Protein AF-A0A3D0QT07-F1 (afdb_monomer_lite)

Secondary structure (DSSP, 8-state):
-EEPTTT--EETT-EEEEETTEEEEESSHHHHHHHHSPBPTTT--B--SS-EEETTEEESSHHHHHTTT-TT-----

Foldseek 3Di:
DDAAPQPRDDDPPWDWDCDPNDIGIHPDPVSVQVPPFDAAPAPRDGQPDDWDDDPRGIHNAPVSVVVVPCVPDHDDD

Radius of gyration: 15.27 Å; chains: 1; bounding box: 30×22×41 Å

pLDDT: mean 95.5, std 4.76, range [64.56, 98.56]

Structure (mmCIF, N/CA/C/O backbone):
data_AF-A0A3D0QT07-F1
#
_entry.id   AF-A0A3D0QT07-F1
#
loop_
_atom_site.group_PDB
_atom_site.id
_atom_site.type_symbol
_atom_site.label_atom_id
_atom_site.label_alt_id
_atom_site.label_comp_id
_atom_site.label_asym_id
_atom_site.label_entity_id
_atom_site.label_seq_id
_atom_site.pdbx_PDB_ins_code
_atom_site.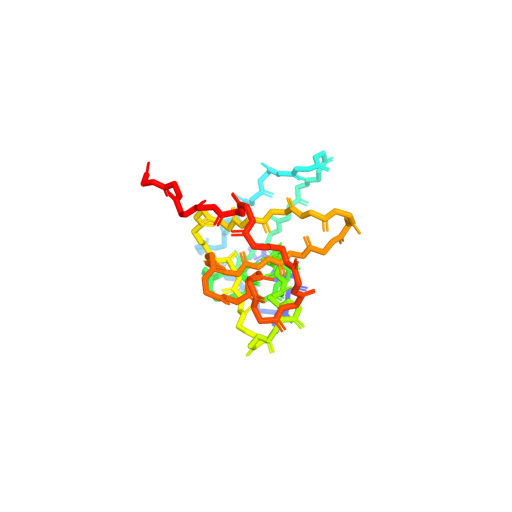Cartn_x
_atom_site.Cartn_y
_atom_site.Cartn_z
_atom_site.occupancy
_atom_site.B_iso_or_equiv
_atom_site.auth_seq_id
_atom_site.auth_comp_id
_atom_site.auth_asym_id
_atom_si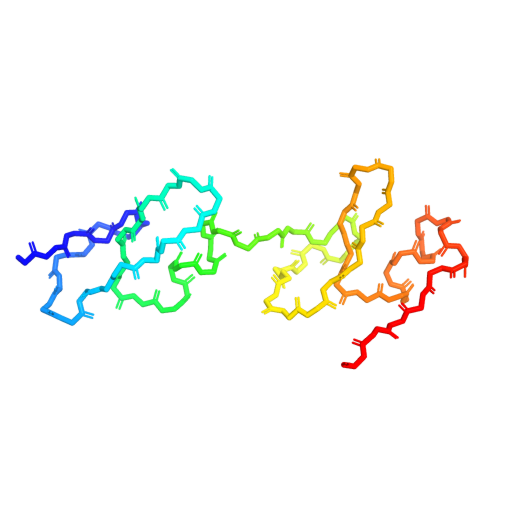te.auth_atom_id
_atom_site.pdbx_PDB_model_num
ATOM 1 N N . MET A 1 1 ? -14.693 -0.954 20.933 1.00 85.06 1 MET A N 1
ATOM 2 C CA . MET A 1 1 ? -14.498 0.222 20.054 1.00 85.06 1 MET A CA 1
ATOM 3 C C . MET A 1 1 ? -14.514 -0.323 18.634 1.00 85.06 1 MET A C 1
ATOM 5 O O . MET A 1 1 ? -15.401 -1.138 18.390 1.00 85.06 1 MET A O 1
ATOM 9 N N . ALA A 1 2 ? -13.646 0.090 17.707 1.00 92.06 2 ALA A N 1
ATOM 10 C CA . ALA A 1 2 ? -13.586 -0.529 16.381 1.00 92.06 2 ALA A CA 1
ATOM 11 C C . ALA A 1 2 ? -12.362 -1.456 16.288 1.00 92.06 2 ALA A C 1
ATOM 13 O O . ALA A 1 2 ? -11.252 -1.053 16.643 1.00 92.06 2 ALA A O 1
ATOM 14 N N . GLU A 1 3 ? -12.571 -2.690 15.827 1.00 98.00 3 GLU A N 1
ATOM 15 C CA . GLU A 1 3 ? -11.527 -3.714 15.724 1.00 98.00 3 GLU A CA 1
ATOM 16 C C . GLU A 1 3 ? -10.665 -3.499 14.474 1.00 98.00 3 GLU A C 1
ATOM 18 O O . GLU A 1 3 ? -11.179 -3.269 13.376 1.00 98.00 3 GLU A O 1
ATOM 23 N N . CYS A 1 4 ? -9.345 -3.571 14.636 1.00 98.31 4 CYS A N 1
ATOM 24 C CA . CYS A 1 4 ? -8.409 -3.480 13.524 1.00 98.31 4 CYS A CA 1
ATOM 25 C C . CYS A 1 4 ? -8.498 -4.716 12.625 1.00 98.31 4 CYS A C 1
ATOM 27 O O . CYS A 1 4 ? -8.263 -5.840 13.065 1.00 98.31 4 CYS A O 1
ATOM 29 N N . GLU A 1 5 ? -8.704 -4.504 11.326 1.00 98.25 5 GLU A N 1
ATOM 30 C CA . GLU A 1 5 ? -8.853 -5.581 10.341 1.00 98.25 5 GLU A CA 1
ATOM 31 C C . GLU A 1 5 ? -7.584 -6.411 10.068 1.00 98.25 5 GLU A C 1
ATOM 33 O O . GLU A 1 5 ? -7.610 -7.312 9.223 1.00 98.25 5 GLU A O 1
ATOM 38 N N . VAL A 1 6 ? -6.454 -6.064 10.689 1.00 98.12 6 VAL A N 1
ATOM 39 C CA . VAL A 1 6 ? -5.155 -6.720 10.465 1.00 98.12 6 VAL A CA 1
ATOM 40 C C . VAL A 1 6 ? -4.698 -7.478 11.697 1.00 98.12 6 VAL A C 1
ATOM 42 O O . VAL A 1 6 ? -4.393 -8.663 11.599 1.00 98.12 6 VAL A O 1
ATOM 45 N N . CYS A 1 7 ? -4.631 -6.809 12.847 1.00 97.88 7 CYS A N 1
ATOM 46 C CA . CYS A 1 7 ? -4.128 -7.408 14.081 1.00 97.88 7 CYS A CA 1
ATOM 47 C C . CYS A 1 7 ? -5.240 -7.891 15.027 1.00 97.88 7 CYS A C 1
ATOM 49 O O . CYS A 1 7 ? -4.929 -8.593 15.986 1.00 97.88 7 CYS A O 1
ATOM 51 N N . GLY A 1 8 ? -6.508 -7.531 14.783 1.00 97.81 8 GLY A N 1
ATOM 52 C CA . GLY A 1 8 ? -7.643 -7.893 15.642 1.00 97.81 8 GLY A CA 1
ATOM 53 C C . GLY A 1 8 ? -7.706 -7.131 16.971 1.00 97.81 8 GLY A C 1
ATOM 54 O O . GLY A 1 8 ? -8.449 -7.517 17.866 1.00 97.81 8 GLY A O 1
ATOM 55 N N . ASN A 1 9 ? -6.908 -6.075 17.142 1.00 97.50 9 ASN A N 1
ATOM 56 C CA . ASN A 1 9 ? -6.937 -5.252 18.346 1.00 97.50 9 ASN A CA 1
ATOM 57 C C . ASN A 1 9 ? -8.187 -4.358 18.349 1.00 97.50 9 ASN A C 1
ATOM 59 O O . ASN A 1 9 ? -8.431 -3.631 17.383 1.00 97.50 9 ASN A O 1
ATOM 63 N N . ASP A 1 10 ? -8.956 -4.387 19.436 1.00 96.75 10 ASP A N 1
ATOM 64 C CA . ASP A 1 10 ? -10.046 -3.439 19.666 1.00 96.75 10 ASP A CA 1
ATOM 65 C C . ASP A 1 10 ? -9.492 -2.198 20.373 1.00 96.75 10 ASP A C 1
ATOM 67 O O . ASP A 1 10 ? -9.087 -2.264 21.537 1.00 96.75 10 ASP A O 1
ATOM 71 N N . TYR A 1 11 ? -9.458 -1.062 19.669 1.00 95.00 11 TYR A N 1
ATOM 72 C CA . TYR A 1 11 ? -8.773 0.142 20.138 1.00 95.00 11 TYR A CA 1
ATOM 73 C C . TYR A 1 11 ? -9.611 1.423 20.045 1.00 95.00 11 TYR A C 1
ATOM 75 O O . TYR A 1 11 ? -10.421 1.607 19.138 1.00 95.00 11 TYR A O 1
ATOM 83 N N . GLU A 1 12 ? -9.427 2.324 21.016 1.00 95.25 12 GLU A N 1
ATOM 84 C CA . GLU A 1 12 ? -10.234 3.549 21.146 1.00 95.25 12 GLU A CA 1
ATOM 85 C C . GL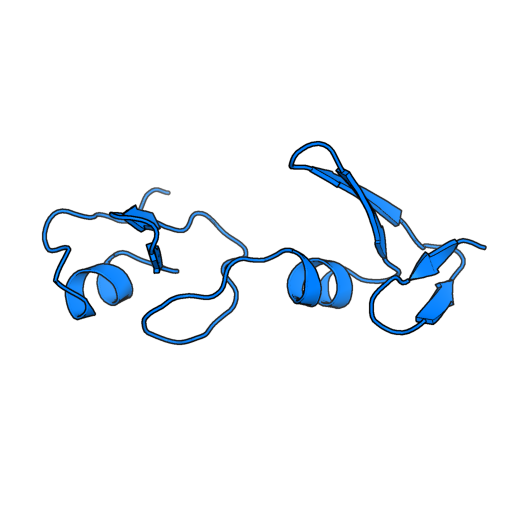U A 1 12 ? -9.951 4.538 20.033 1.00 95.25 12 GLU A C 1
ATOM 87 O O . GLU A 1 12 ? -10.865 5.160 19.501 1.00 95.25 12 GLU A O 1
ATOM 92 N N . MET A 1 13 ? -8.678 4.638 19.655 1.00 95.19 13 MET A N 1
ATOM 93 C CA . MET A 1 13 ? -8.223 5.525 18.591 1.00 95.19 13 MET A CA 1
ATOM 94 C C . MET A 1 13 ? -8.145 4.815 17.236 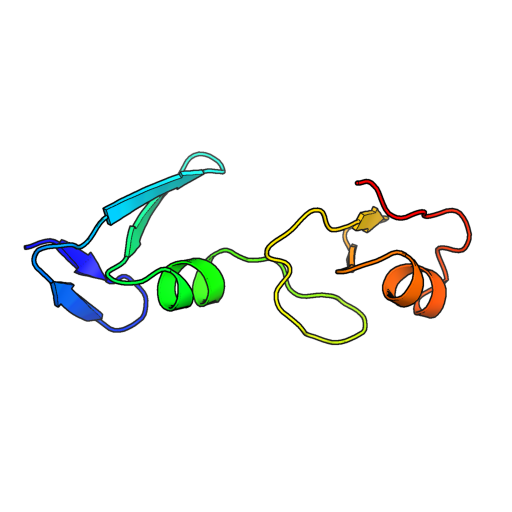1.00 95.19 13 MET A C 1
ATOM 96 O O . MET A 1 13 ? -7.416 5.266 16.352 1.00 95.19 13 MET A O 1
ATOM 100 N N . SER A 1 14 ? -8.874 3.708 17.063 1.00 97.94 14 SER A N 1
ATOM 101 C CA . SER A 1 14 ? -9.069 3.126 15.737 1.00 97.94 14 SER A CA 1
ATOM 102 C C . SER A 1 14 ? -9.663 4.160 14.778 1.00 97.94 14 SER A C 1
ATOM 104 O O . SER A 1 14 ? -10.467 5.011 15.163 1.00 97.94 14 SER A O 1
ATOM 106 N N . PHE A 1 15 ? -9.268 4.083 13.513 1.00 98.25 15 PHE A N 1
ATOM 107 C CA . PHE A 1 15 ? -9.646 5.029 12.472 1.00 98.25 15 PHE A CA 1
ATOM 108 C C . PHE A 1 15 ? -10.052 4.310 11.187 1.00 98.25 15 PHE A C 1
ATOM 110 O O . PHE A 1 15 ? -9.642 3.178 10.923 1.00 98.25 15 PHE A O 1
ATOM 117 N N . GLU A 1 16 ? -10.848 4.999 10.369 1.00 98.12 16 GLU A N 1
ATOM 118 C CA . GLU A 1 16 ? -11.251 4.512 9.055 1.00 98.12 16 GLU A CA 1
ATOM 119 C C . GLU A 1 16 ? -10.352 5.067 7.946 1.00 98.12 16 GLU A C 1
ATOM 121 O O . GLU A 1 16 ? -10.040 6.260 7.908 1.00 98.12 16 GLU A O 1
ATOM 126 N N . VAL A 1 17 ? -10.021 4.220 6.975 1.00 97.75 17 VAL A N 1
ATOM 127 C CA . VAL A 1 17 ? -9.469 4.619 5.680 1.00 97.75 17 VAL A CA 1
ATOM 128 C C . VAL A 1 17 ? -10.511 4.330 4.609 1.00 97.75 17 VAL A C 1
ATOM 130 O O . VAL A 1 17 ? -10.931 3.190 4.417 1.00 97.75 17 VAL A O 1
ATOM 133 N N . ARG A 1 18 ? -10.929 5.374 3.892 1.00 97.56 18 ARG A N 1
ATOM 134 C CA . ARG A 1 18 ? -11.909 5.287 2.802 1.00 97.56 18 ARG A CA 1
ATOM 135 C C . ARG A 1 18 ? -11.187 5.444 1.470 1.00 97.56 18 ARG A C 1
ATOM 137 O O . ARG A 1 18 ? -10.817 6.555 1.102 1.00 97.56 18 ARG A O 1
ATOM 144 N N . ALA A 1 19 ? -10.951 4.340 0.767 1.00 94.44 19 ALA A N 1
ATOM 145 C CA . ALA A 1 19 ? -10.180 4.322 -0.477 1.00 94.44 19 ALA A CA 1
ATOM 146 C C . ALA A 1 19 ? -10.624 3.178 -1.398 1.00 94.44 19 ALA A C 1
ATOM 148 O O . ALA A 1 19 ? -11.151 2.172 -0.936 1.00 94.44 19 ALA A O 1
ATOM 149 N N . ALA A 1 20 ? -10.414 3.336 -2.710 1.00 90.31 20 ALA A N 1
ATOM 150 C CA . ALA A 1 20 ? -10.729 2.318 -3.723 1.00 90.31 20 ALA A CA 1
ATOM 151 C C . ALA A 1 20 ? -12.171 1.754 -3.646 1.00 90.31 20 ALA A C 1
ATOM 153 O O . ALA A 1 20 ? -12.412 0.595 -3.965 1.00 90.31 20 ALA A O 1
ATOM 154 N N . GLY A 1 21 ? -13.136 2.576 -3.215 1.00 95.75 21 GLY A N 1
ATOM 155 C CA . GLY A 1 21 ? -14.540 2.171 -3.068 1.00 95.75 21 GLY A CA 1
ATOM 156 C C . GLY A 1 21 ? -14.846 1.325 -1.826 1.00 95.75 21 GLY A C 1
ATOM 157 O O . GLY A 1 21 ? -15.979 0.877 -1.680 1.00 95.75 21 GLY A O 1
ATOM 158 N N . ALA A 1 22 ? -13.877 1.132 -0.929 1.00 96.44 22 ALA A N 1
ATOM 159 C CA . ALA A 1 22 ? -14.036 0.421 0.332 1.00 96.44 22 ALA A CA 1
ATOM 160 C C . ALA A 1 22 ? -13.791 1.343 1.538 1.00 96.44 22 ALA A C 1
ATOM 162 O O . ALA A 1 22 ? -13.139 2.388 1.440 1.00 96.44 22 ALA A O 1
ATOM 163 N N . VAL A 1 23 ? -14.332 0.939 2.685 1.00 97.88 23 VAL A N 1
ATOM 164 C CA . VAL A 1 23 ? -14.033 1.521 3.995 1.00 97.88 23 VAL A CA 1
ATOM 165 C C . VAL A 1 23 ? -13.338 0.440 4.804 1.00 97.88 23 VAL A C 1
ATOM 167 O O . VAL A 1 23 ? -13.867 -0.666 4.898 1.00 97.88 23 VAL A O 1
ATOM 170 N N . HIS A 1 24 ? -12.171 0.767 5.348 1.00 97.88 24 HIS A N 1
ATOM 171 C CA . HIS A 1 24 ? -11.385 -0.130 6.182 1.00 97.88 24 HIS A CA 1
ATOM 172 C C . HIS A 1 24 ? -11.131 0.466 7.560 1.00 97.88 24 HIS A C 1
ATOM 174 O O . HIS A 1 24 ? -10.916 1.671 7.653 1.00 97.88 24 HIS A O 1
ATOM 180 N N . THR A 1 25 ? -11.068 -0.366 8.593 1.00 98.38 25 THR A N 1
ATOM 181 C CA . THR A 1 25 ? -10.776 0.045 9.975 1.00 98.38 25 THR A CA 1
ATOM 182 C C . THR A 1 25 ? -9.411 -0.463 10.438 1.00 98.38 25 THR A C 1
ATOM 184 O O . THR A 1 25 ? -9.105 -1.654 10.326 1.00 98.38 25 THR A O 1
ATOM 187 N N . PHE A 1 26 ? -8.599 0.426 11.020 1.00 98.56 26 PHE A N 1
ATOM 188 C CA . PHE A 1 26 ? -7.279 0.096 11.568 1.00 98.56 26 PHE A CA 1
ATOM 189 C C . PHE A 1 26 ? -7.022 0.788 12.905 1.00 98.56 26 PHE A C 1
ATOM 191 O O . PHE A 1 26 ? -7.537 1.870 13.163 1.00 98.56 26 PHE A O 1
ATOM 198 N N . ASP A 1 27 ? -6.163 0.191 13.725 1.00 97.56 27 ASP A N 1
ATOM 199 C CA . ASP A 1 27 ? -5.688 0.770 14.988 1.00 97.56 27 ASP A CA 1
ATOM 200 C C . ASP A 1 27 ? -4.351 1.519 14.847 1.00 97.56 27 ASP A C 1
ATOM 202 O O . ASP A 1 27 ? -3.904 2.200 15.768 1.00 97.56 27 ASP A O 1
ATOM 206 N N . SER A 1 28 ? -3.682 1.375 13.701 1.00 97.88 28 SER A N 1
ATOM 207 C CA . SER A 1 28 ? -2.346 1.909 13.452 1.00 97.88 28 SER A CA 1
ATOM 208 C C . SER A 1 28 ? -2.073 2.087 11.958 1.00 97.88 28 SER A C 1
ATOM 210 O O . SER A 1 28 ? -2.600 1.364 11.108 1.00 97.88 28 SER A O 1
ATOM 212 N N . ILE A 1 29 ? -1.198 3.044 11.629 1.00 97.56 29 ILE A N 1
ATOM 213 C CA . ILE A 1 29 ? -0.774 3.296 10.241 1.00 97.56 29 ILE A CA 1
ATOM 214 C C . ILE A 1 29 ? -0.010 2.093 9.673 1.00 97.56 29 ILE A C 1
ATOM 216 O O . ILE A 1 29 ? -0.160 1.792 8.494 1.00 97.56 29 ILE A O 1
ATOM 220 N N . GLU A 1 30 ? 0.754 1.365 10.493 1.00 97.56 30 GLU A N 1
ATOM 221 C CA . GLU A 1 30 ? 1.451 0.152 10.043 1.00 97.56 30 GLU A CA 1
ATOM 222 C C . GLU A 1 30 ? 0.461 -0.938 9.611 1.00 97.56 30 GLU A C 1
ATOM 224 O O . GLU A 1 30 ? 0.649 -1.542 8.559 1.00 97.56 30 GLU A O 1
ATOM 229 N N . CYS A 1 31 ? -0.633 -1.153 10.354 1.00 98.12 31 CYS A N 1
ATOM 230 C CA . CYS A 1 31 ? -1.679 -2.089 9.937 1.00 98.12 31 CYS A CA 1
ATOM 231 C C . CYS A 1 31 ? -2.360 -1.636 8.637 1.00 98.12 31 CYS A C 1
ATOM 233 O O . CYS A 1 31 ? -2.536 -2.440 7.720 1.00 98.12 31 CYS A O 1
ATOM 235 N N . ALA A 1 32 ? -2.672 -0.344 8.509 1.00 97.56 32 ALA A N 1
ATOM 236 C CA . ALA A 1 32 ? -3.216 0.198 7.265 1.00 97.56 32 ALA A CA 1
ATOM 237 C C . ALA A 1 32 ? -2.258 -0.039 6.081 1.00 97.56 32 ALA A C 1
ATOM 239 O O . ALA A 1 32 ? -2.655 -0.582 5.049 1.00 97.56 32 ALA A O 1
ATOM 240 N N . ALA A 1 33 ? -0.973 0.281 6.250 1.00 97.12 33 ALA A N 1
ATOM 241 C CA . ALA A 1 33 ? 0.071 0.057 5.255 1.00 97.12 33 ALA A CA 1
ATOM 242 C C . ALA A 1 33 ? 0.222 -1.428 4.897 1.00 97.12 33 ALA A C 1
ATOM 244 O O . ALA A 1 33 ? 0.295 -1.773 3.720 1.00 97.12 33 ALA A O 1
ATOM 245 N N . GLN A 1 34 ? 0.224 -2.315 5.894 1.00 96.69 34 GLN A N 1
ATOM 246 C CA . GLN A 1 34 ? 0.332 -3.763 5.722 1.00 96.69 34 GLN A CA 1
ATOM 247 C C . GLN A 1 34 ? -0.761 -4.320 4.806 1.00 96.69 34 GLN A C 1
ATOM 249 O O . GLN A 1 34 ? -0.472 -5.211 4.006 1.00 96.69 34 GLN A O 1
ATOM 254 N N . LYS A 1 35 ? -1.996 -3.822 4.937 1.00 96.38 35 LYS A N 1
ATOM 255 C CA . LYS A 1 35 ? -3.145 -4.316 4.172 1.00 96.38 35 LYS A CA 1
ATOM 256 C C . LYS A 1 35 ? -3.326 -3.615 2.830 1.00 96.38 35 LYS A C 1
ATOM 258 O O . LYS A 1 35 ? -3.729 -4.262 1.869 1.00 96.38 35 LYS A O 1
ATOM 263 N N . MET A 1 36 ? -3.075 -2.309 2.773 1.00 95.94 36 MET A N 1
ATOM 264 C CA . MET A 1 36 ? -3.505 -1.470 1.649 1.00 95.94 36 MET A CA 1
ATOM 265 C C . MET A 1 36 ? -2.377 -1.057 0.704 1.00 95.94 36 MET A C 1
ATOM 267 O O . MET A 1 36 ? -2.652 -0.748 -0.454 1.00 95.94 36 MET A O 1
ATOM 271 N N . ALA A 1 37 ? -1.127 -1.003 1.169 1.00 96.31 37 ALA A N 1
ATOM 272 C CA . ALA A 1 37 ? -0.040 -0.499 0.340 1.00 96.31 37 ALA A CA 1
ATOM 273 C C . ALA A 1 37 ? 0.335 -1.516 -0.752 1.00 96.31 37 ALA A C 1
ATOM 275 O O . ALA A 1 37 ? 0.597 -2.682 -0.435 1.00 96.31 37 ALA A O 1
ATOM 276 N N . PRO A 1 38 ? 0.448 -1.093 -2.024 1.00 95.94 38 PRO A N 1
ATOM 277 C CA . PRO A 1 38 ? 1.025 -1.928 -3.067 1.00 95.94 38 PRO A CA 1
ATOM 278 C C . PRO A 1 38 ? 2.451 -2.361 -2.708 1.00 95.94 38 PRO A C 1
ATOM 280 O O . PRO A 1 38 ? 3.183 -1.649 -2.014 1.00 95.94 38 PRO A O 1
ATOM 283 N N . ILE A 1 39 ? 2.867 -3.518 -3.216 1.00 97.69 39 ILE A N 1
ATOM 284 C CA . ILE A 1 39 ? 4.221 -4.043 -3.027 1.00 97.69 39 ILE A CA 1
ATOM 285 C C . ILE A 1 39 ? 5.024 -3.795 -4.300 1.00 97.69 39 ILE A C 1
ATOM 287 O O . ILE A 1 39 ? 4.553 -4.052 -5.402 1.00 97.69 39 ILE A O 1
ATOM 291 N N . CYS A 1 40 ? 6.253 -3.306 -4.149 1.00 97.88 40 CYS A N 1
ATOM 292 C CA . CYS A 1 40 ? 7.160 -3.111 -5.271 1.00 97.88 40 CYS A CA 1
ATOM 293 C C . CYS A 1 40 ? 7.581 -4.457 -5.886 1.00 97.88 40 CYS A C 1
ATOM 295 O O . CYS A 1 40 ? 8.289 -5.237 -5.247 1.00 97.88 40 CYS A O 1
ATOM 297 N N . ASP A 1 41 ? 7.276 -4.677 -7.165 1.00 98.25 41 ASP A N 1
ATOM 298 C CA . ASP A 1 41 ? 7.604 -5.888 -7.934 1.00 98.25 41 ASP A CA 1
ATOM 299 C C . ASP A 1 41 ? 9.116 -6.157 -8.084 1.00 98.25 41 ASP A C 1
ATOM 301 O O . ASP A 1 41 ? 9.540 -7.226 -8.538 1.00 98.25 41 ASP A O 1
ATOM 305 N N . ASN A 1 42 ? 9.964 -5.194 -7.707 1.00 98.12 42 ASN A N 1
ATOM 306 C CA . ASN A 1 42 ? 11.417 -5.347 -7.693 1.00 98.12 42 ASN A CA 1
ATOM 307 C C . ASN A 1 42 ? 11.990 -5.602 -6.291 1.00 98.12 42 ASN A C 1
ATOM 309 O O . ASN A 1 42 ? 12.608 -6.638 -6.077 1.00 98.12 42 ASN A O 1
ATOM 313 N N . CYS A 1 43 ? 11.822 -4.668 -5.349 1.00 97.94 43 CYS A N 1
ATOM 314 C CA . CYS A 1 43 ? 12.475 -4.742 -4.034 1.00 97.94 43 CYS A CA 1
ATOM 315 C C . CYS A 1 43 ? 11.570 -5.242 -2.900 1.00 97.94 43 CYS A C 1
ATOM 317 O O . CYS A 1 43 ? 12.042 -5.359 -1.775 1.00 97.94 43 CYS A O 1
ATOM 319 N N . GLN A 1 44 ? 10.294 -5.524 -3.180 1.00 97.81 44 GLN A N 1
ATOM 320 C CA . GLN A 1 44 ? 9.316 -6.059 -2.225 1.00 97.81 44 GLN A CA 1
ATOM 321 C C . GLN A 1 44 ? 9.005 -5.150 -1.025 1.00 97.81 44 GLN A C 1
ATOM 323 O O . GLN A 1 44 ? 8.333 -5.570 -0.086 1.00 97.81 44 GLN A O 1
ATOM 328 N N . CYS A 1 45 ? 9.436 -3.886 -1.047 1.00 97.19 45 CYS A N 1
ATOM 329 C CA . CYS A 1 45 ? 8.989 -2.921 -0.052 1.00 97.19 45 CYS A CA 1
ATOM 330 C C . CYS A 1 45 ? 7.535 -2.506 -0.319 1.00 97.19 45 CYS A C 1
ATOM 332 O O . CYS A 1 45 ? 7.068 -2.518 -1.464 1.00 97.19 45 CYS A O 1
ATOM 334 N N . ARG A 1 46 ? 6.840 -2.076 0.736 1.00 97.12 46 ARG A N 1
ATOM 335 C CA . ARG A 1 46 ? 5.541 -1.409 0.608 1.00 97.12 46 ARG A CA 1
ATOM 336 C C . ARG A 1 46 ? 5.720 -0.018 0.027 1.00 97.12 46 ARG A C 1
ATOM 338 O O . ARG A 1 46 ? 6.651 0.701 0.390 1.00 97.12 46 ARG A O 1
ATOM 345 N N . ILE A 1 47 ? 4.826 0.352 -0.874 1.00 96.50 47 ILE A N 1
ATOM 346 C CA . ILE A 1 47 ? 4.812 1.653 -1.528 1.00 96.50 47 ILE A CA 1
ATOM 347 C C . ILE A 1 47 ? 3.864 2.552 -0.737 1.00 96.50 47 ILE A C 1
ATOM 349 O O . ILE A 1 47 ? 2.648 2.443 -0.862 1.00 96.50 47 ILE A O 1
ATOM 353 N N . LEU A 1 48 ? 4.437 3.412 0.109 1.00 94.44 48 LEU A N 1
ATOM 354 C CA . LEU A 1 48 ? 3.682 4.350 0.954 1.00 94.44 48 LEU A CA 1
ATOM 355 C C . LEU A 1 48 ? 3.607 5.769 0.368 1.00 94.44 48 LEU A C 1
ATOM 357 O O . LEU A 1 48 ? 2.819 6.581 0.838 1.00 94.44 48 LEU A O 1
ATOM 361 N N . GLY A 1 49 ? 4.445 6.067 -0.628 1.00 90.50 49 GLY A N 1
ATOM 362 C CA . GLY A 1 49 ? 4.499 7.356 -1.323 1.00 90.50 49 GLY A CA 1
ATOM 363 C C . GLY A 1 49 ? 4.098 7.245 -2.795 1.00 90.50 49 GLY A C 1
ATOM 364 O O . GLY A 1 49 ? 3.427 6.296 -3.201 1.00 90.50 49 GLY A O 1
ATOM 365 N N . HIS A 1 50 ? 4.546 8.203 -3.607 1.00 89.75 50 HIS A N 1
ATOM 366 C CA . HIS A 1 50 ? 4.299 8.227 -5.050 1.00 89.75 50 HIS A CA 1
ATOM 367 C C . HIS A 1 50 ? 5.100 7.127 -5.769 1.00 89.75 50 HIS A C 1
ATOM 369 O O . HIS A 1 50 ? 6.243 7.324 -6.175 1.00 89.75 50 HIS A O 1
ATOM 375 N N . GLY A 1 51 ? 4.504 5.940 -5.888 1.00 93.12 51 GLY A N 1
ATOM 376 C CA . GLY A 1 51 ? 5.043 4.854 -6.701 1.00 93.12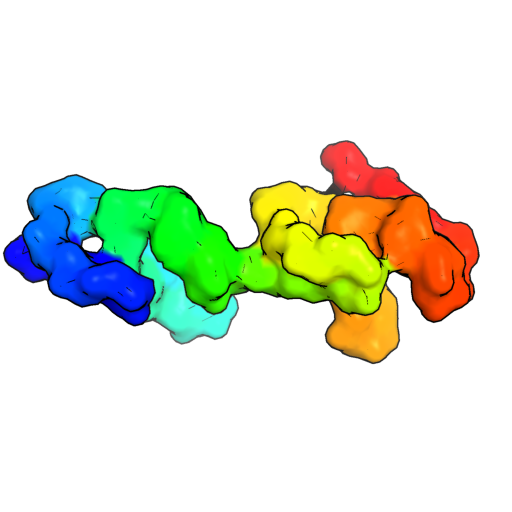 51 GLY A CA 1
ATOM 377 C C . GLY A 1 51 ? 4.830 5.066 -8.199 1.00 93.12 51 GLY A C 1
ATOM 378 O O . GLY A 1 51 ? 4.171 6.003 -8.642 1.00 93.12 51 GLY A O 1
ATOM 379 N N . LEU A 1 52 ? 5.366 4.138 -8.982 1.00 95.75 52 LEU A N 1
ATOM 380 C CA . LEU A 1 52 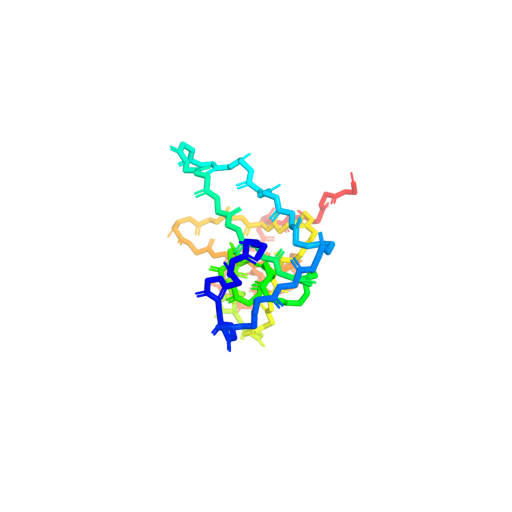? 5.213 4.078 -10.431 1.00 95.75 52 LEU A CA 1
ATOM 381 C C . LEU A 1 52 ? 4.455 2.813 -10.814 1.00 95.75 52 LEU A C 1
ATOM 383 O O . LEU A 1 52 ? 4.596 1.781 -10.155 1.00 95.75 52 LEU A O 1
ATOM 387 N N . GLN A 1 53 ? 3.693 2.886 -11.901 1.00 95.25 53 GLN A N 1
ATOM 388 C CA . GLN A 1 53 ? 2.943 1.757 -12.438 1.00 95.25 53 GLN A CA 1
ATOM 389 C C . GLN A 1 53 ? 3.213 1.604 -13.937 1.00 95.25 53 GLN A C 1
ATOM 391 O O . GLN A 1 53 ? 3.184 2.590 -14.673 1.00 95.25 53 GLN A O 1
ATOM 396 N N . ALA A 1 54 ? 3.458 0.376 -14.392 1.00 95.44 54 ALA A N 1
ATOM 397 C CA . ALA A 1 54 ? 3.520 0.035 -15.813 1.00 95.44 54 ALA A CA 1
ATOM 398 C C . ALA A 1 54 ? 3.119 -1.424 -16.029 1.00 95.44 54 ALA A C 1
ATOM 400 O O . ALA A 1 54 ? 3.524 -2.289 -15.258 1.00 95.44 54 ALA A O 1
ATOM 401 N N . ASP A 1 55 ? 2.297 -1.672 -17.052 1.00 94.69 55 ASP A N 1
ATOM 402 C CA . ASP A 1 55 ? 1.824 -3.005 -17.455 1.00 94.69 55 ASP A CA 1
ATOM 403 C C . ASP A 1 55 ? 1.322 -3.872 -16.281 1.00 94.69 55 ASP A C 1
ATOM 405 O O . ASP A 1 55 ? 1.591 -5.066 -16.184 1.00 94.69 55 ASP A O 1
ATOM 409 N N . GLY A 1 56 ? 0.587 -3.247 -15.353 1.00 94.06 56 GLY A N 1
ATOM 410 C CA . GLY A 1 56 ? 0.022 -3.911 -14.172 1.00 94.06 56 GLY A CA 1
ATOM 411 C C . GLY A 1 56 ? 1.006 -4.158 -13.022 1.00 94.06 56 GLY A C 1
ATOM 412 O O . GLY A 1 56 ? 0.588 -4.669 -11.987 1.00 94.06 56 GLY A O 1
ATOM 413 N N . GLN A 1 57 ? 2.274 -3.769 -13.166 1.00 96.81 57 GLN A N 1
ATOM 414 C CA . GLN A 1 57 ? 3.296 -3.855 -12.122 1.00 96.81 57 GLN A CA 1
ATOM 415 C C . GLN A 1 57 ? 3.444 -2.535 -11.368 1.00 96.81 57 GLN A C 1
ATOM 417 O O . GLN A 1 57 ? 3.230 -1.459 -11.931 1.00 96.81 57 GLN A O 1
ATOM 422 N N . PHE A 1 58 ? 3.866 -2.624 -10.110 1.00 97.38 58 PHE A N 1
ATOM 423 C CA . PHE A 1 58 ? 4.059 -1.497 -9.208 1.00 97.38 58 PHE A CA 1
ATOM 424 C C . PHE A 1 58 ? 5.513 -1.394 -8.750 1.00 97.38 58 PHE A C 1
ATOM 426 O O . PHE A 1 58 ? 6.168 -2.381 -8.417 1.00 97.38 58 PHE A O 1
ATOM 433 N N . PHE A 1 59 ? 6.026 -0.169 -8.670 1.00 97.62 59 PHE A N 1
ATOM 434 C CA . PHE A 1 59 ? 7.406 0.101 -8.282 1.00 97.62 59 PHE A CA 1
ATOM 435 C C . PHE A 1 59 ? 7.484 1.250 -7.289 1.00 97.62 59 PHE A C 1
ATOM 437 O O . PHE A 1 59 ? 6.813 2.263 -7.447 1.00 97.62 59 PHE A O 1
ATOM 444 N N . CYS A 1 60 ? 8.346 1.124 -6.280 1.00 97.12 60 CYS A N 1
ATOM 445 C CA . CYS A 1 60 ? 8.545 2.195 -5.303 1.00 97.12 60 CYS A CA 1
ATOM 446 C C . CYS A 1 60 ? 9.294 3.409 -5.869 1.00 97.12 60 CYS A C 1
ATOM 448 O O . CYS A 1 60 ? 9.217 4.480 -5.281 1.00 97.12 60 CYS A O 1
ATOM 450 N N . CYS A 1 61 ? 10.036 3.233 -6.967 1.00 96.50 61 CYS A N 1
ATOM 451 C CA . CYS A 1 61 ? 10.786 4.291 -7.640 1.00 96.50 61 CYS A CA 1
ATOM 452 C C . CYS A 1 61 ? 11.226 3.866 -9.049 1.00 96.50 61 CYS A C 1
ATOM 454 O O . CYS A 1 61 ? 11.190 2.681 -9.413 1.00 96.50 61 CYS A O 1
ATOM 456 N N . ALA A 1 62 ? 11.722 4.827 -9.826 1.00 96.56 62 ALA A N 1
ATOM 457 C CA . ALA A 1 62 ? 12.196 4.650 -11.191 1.00 96.56 62 ALA A CA 1
ATOM 458 C C . ALA A 1 62 ? 13.356 3.661 -11.265 1.00 96.56 62 ALA A C 1
ATOM 460 O O . ALA A 1 62 ? 13.425 2.862 -12.195 1.00 96.56 62 ALA A O 1
ATOM 461 N N . HIS A 1 63 ? 14.246 3.645 -10.268 1.00 96.75 63 HIS A N 1
ATOM 462 C CA . HIS A 1 63 ? 15.314 2.647 -10.209 1.00 96.75 63 HIS A CA 1
ATOM 463 C C . HIS A 1 63 ? 14.748 1.219 -10.220 1.00 96.75 63 HIS A C 1
ATOM 465 O O . HIS A 1 63 ? 15.176 0.387 -11.022 1.00 96.75 63 HIS A O 1
ATOM 471 N N . CYS A 1 64 ? 13.756 0.942 -9.372 1.00 97.69 64 CYS A N 1
ATOM 472 C CA . CYS A 1 64 ? 13.117 -0.369 -9.298 1.00 97.69 64 CYS A CA 1
ATOM 473 C C . CYS A 1 64 ? 12.385 -0.736 -10.593 1.00 97.69 64 CYS A C 1
ATOM 475 O O . CYS A 1 64 ? 12.492 -1.875 -11.043 1.00 97.69 64 CYS A O 1
ATOM 477 N N . ALA A 1 65 ? 11.709 0.223 -11.223 1.00 97.38 65 ALA A N 1
ATOM 478 C CA . ALA A 1 65 ? 11.030 -0.007 -12.493 1.00 97.38 65 ALA A CA 1
ATOM 479 C C . ALA A 1 65 ? 12.017 -0.308 -13.637 1.00 97.38 65 ALA A C 1
ATOM 481 O O . ALA A 1 65 ? 11.846 -1.262 -14.398 1.00 97.38 65 ALA A O 1
ATOM 482 N N . ARG A 1 66 ? 13.124 0.440 -13.715 1.00 97.12 66 ARG A N 1
ATOM 483 C CA . ARG A 1 66 ? 14.186 0.233 -14.715 1.00 97.12 66 ARG A CA 1
ATOM 484 C C . ARG A 1 66 ? 14.867 -1.124 -14.563 1.00 97.12 66 ARG A C 1
ATOM 486 O O . ARG A 1 66 ? 15.191 -1.752 -15.566 1.00 97.12 66 ARG A O 1
ATOM 493 N N . ARG A 1 67 ? 15.022 -1.625 -13.329 1.00 97.75 67 ARG A N 1
ATOM 494 C CA . ARG A 1 67 ? 15.508 -2.996 -13.061 1.00 97.75 67 ARG A CA 1
ATOM 495 C C . ARG A 1 67 ? 14.597 -4.081 -13.646 1.00 97.75 67 ARG A C 1
ATOM 497 O O . ARG A 1 67 ? 15.065 -5.198 -13.844 1.00 97.75 67 ARG A O 1
ATOM 504 N N . LYS A 1 68 ? 13.338 -3.752 -13.946 1.00 96.56 68 LYS A N 1
ATOM 505 C CA . LYS A 1 68 ? 12.350 -4.633 -14.583 1.00 96.56 68 LYS A CA 1
ATOM 506 C C . LYS A 1 68 ? 12.087 -4.305 -16.057 1.00 96.56 68 LYS A C 1
ATOM 508 O O . LYS A 1 68 ? 11.197 -4.898 -16.647 1.00 96.56 68 LYS A O 1
ATOM 513 N N . GLY A 1 69 ? 12.884 -3.420 -16.663 1.00 96.25 69 GLY A N 1
ATOM 514 C CA . GLY A 1 69 ? 12.834 -3.129 -18.101 1.00 96.25 69 GLY A CA 1
ATOM 515 C C . GLY A 1 69 ? 12.110 -1.837 -18.487 1.00 96.25 69 GLY A C 1
ATOM 516 O O . GLY A 1 69 ? 12.148 -1.458 -19.653 1.00 96.25 69 GLY A O 1
ATOM 517 N N . TYR A 1 70 ? 11.529 -1.103 -17.534 1.00 96.56 70 TYR A N 1
ATOM 518 C CA . TYR A 1 70 ? 10.818 0.151 -17.811 1.00 96.56 70 TYR A CA 1
ATOM 519 C C . TYR A 1 70 ? 11.764 1.360 -17.793 1.00 96.56 70 TYR A C 1
ATOM 521 O O . TYR A 1 70 ? 11.739 2.190 -16.881 1.00 96.56 70 TYR A O 1
ATOM 529 N N . ALA A 1 71 ? 12.646 1.438 -18.793 1.00 94.00 71 ALA A N 1
ATOM 530 C CA . ALA A 1 71 ? 13.689 2.463 -18.914 1.00 94.00 71 ALA A CA 1
ATOM 531 C C . ALA A 1 71 ? 13.153 3.909 -18.878 1.00 94.00 71 ALA A C 1
ATOM 533 O O . ALA A 1 71 ? 13.796 4.800 -18.322 1.00 94.00 71 ALA A O 1
ATOM 534 N N . GLN A 1 72 ? 11.972 4.121 -19.454 1.00 93.44 72 GLN A N 1
ATOM 535 C CA . GLN A 1 72 ? 11.331 5.418 -19.649 1.00 93.44 72 GLN A CA 1
ATOM 536 C C . GLN A 1 72 ? 10.699 6.014 -18.386 1.00 93.44 72 GLN A C 1
ATOM 538 O O . GLN A 1 72 ? 10.356 7.194 -18.384 1.00 93.44 72 GLN A O 1
ATOM 543 N N . LEU A 1 73 ? 10.515 5.224 -17.325 1.00 92.50 73 LEU A N 1
ATOM 544 C CA . LEU A 1 73 ? 9.869 5.713 -16.113 1.00 92.50 73 LEU A CA 1
ATOM 545 C C . LEU A 1 73 ? 10.808 6.618 -15.297 1.00 92.50 73 LEU A C 1
ATOM 547 O O . LEU A 1 73 ? 12.020 6.378 -15.196 1.00 92.50 73 LEU A O 1
ATOM 551 N N . ALA A 1 74 ? 10.231 7.664 -14.707 1.00 92.25 74 ALA A N 1
ATOM 552 C CA . ALA A 1 74 ? 10.910 8.674 -13.904 1.00 92.25 74 ALA A CA 1
ATOM 553 C C . ALA A 1 74 ? 10.150 8.901 -12.593 1.00 92.25 74 ALA A C 1
ATOM 555 O O . ALA A 1 74 ? 8.934 8.750 -12.558 1.00 92.25 74 ALA A O 1
ATOM 556 N N . ASP A 1 75 ? 10.876 9.235 -11.526 1.00 89.62 75 ASP A N 1
ATOM 557 C CA . ASP A 1 75 ? 10.266 9.558 -10.237 1.00 89.62 75 ASP A CA 1
ATOM 558 C C . ASP A 1 75 ? 9.494 10.880 -10.338 1.00 89.62 75 ASP A C 1
ATOM 560 O O . ASP A 1 75 ? 9.946 11.827 -10.989 1.00 89.62 75 ASP A O 1
ATOM 564 N N . HIS A 1 76 ? 8.343 10.943 -9.673 1.00 78.38 76 HIS A N 1
ATOM 565 C CA . HIS A 1 76 ? 7.539 12.154 -9.545 1.00 78.38 76 HIS A CA 1
ATOM 566 C C . HIS A 1 76 ? 7.616 12.638 -8.091 1.00 78.38 76 HIS A C 1
ATOM 568 O O . HIS A 1 76 ? 7.427 11.840 -7.172 1.00 78.38 76 HIS A O 1
ATOM 574 N N . ALA A 1 77 ? 7.950 13.919 -7.899 1.00 64.56 77 ALA A N 1
ATOM 575 C CA . ALA A 1 77 ? 7.978 14.569 -6.587 1.00 64.56 77 ALA A CA 1
ATOM 576 C C . ALA A 1 77 ? 6.564 14.982 -6.164 1.00 64.56 77 ALA A C 1
ATOM 578 O O . ALA A 1 77 ? 5.888 15.629 -6.996 1.00 64.56 77 ALA A O 1
#

Sequence (77 aa):
MAECEVCGNDYEMSFEVRAAGAVHTFDSIECAAQKMAPICDNCQCRILGHGLQADGQFFCCAHCARRKGYAQLADHA